Protein AF-A0A2X3KEE8-F1 (afdb_monomer_lite)

Organism: Escherichia coli (NCBI:txid562)

Radius of gyration: 21.43 Å; chains: 1; bounding box: 38×46×56 Å

Sequence (64 aa):
MADSRSQASGTFEQNNHVVINNDGTNGQIGPQALKAVYDVARKAAMDVVTGQMRDGGLFSGGGR

Structure (mmCIF, N/CA/C/O backbone):
data_AF-A0A2X3KEE8-F1
#
_entry.id   AF-A0A2X3KEE8-F1
#
loop_
_atom_site.group_PDB
_atom_site.id
_atom_site.type_symbol
_atom_site.label_atom_id
_atom_site.label_alt_id
_atom_sit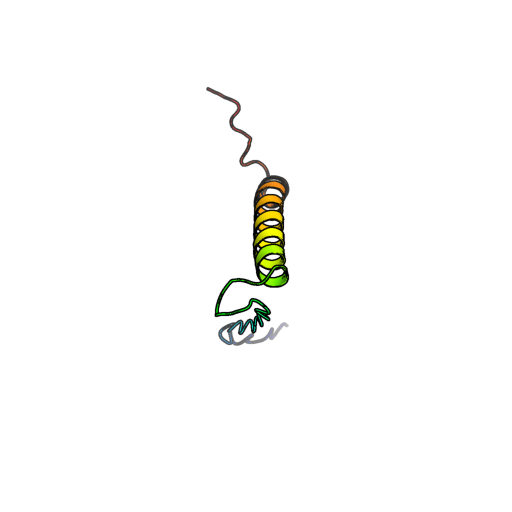e.label_comp_id
_atom_site.label_asym_id
_atom_site.label_entity_id
_atom_site.label_seq_id
_atom_site.pdbx_PDB_ins_code
_atom_site.Cartn_x
_atom_site.Cartn_y
_atom_site.Cartn_z
_atom_site.occupancy
_atom_site.B_iso_or_equiv
_atom_site.auth_seq_id
_atom_site.auth_comp_id
_atom_site.auth_asym_id
_atom_site.auth_atom_id
_atom_site.pdbx_PDB_model_num
ATOM 1 N N . MET A 1 1 ? -6.539 -34.756 -43.101 1.00 46.16 1 MET A N 1
ATOM 2 C CA . MET A 1 1 ? -5.472 -34.409 -42.140 1.00 46.16 1 MET A CA 1
ATOM 3 C C . MET A 1 1 ? -5.811 -33.055 -41.529 1.00 46.16 1 MET A C 1
ATOM 5 O O . MET A 1 1 ? -5.995 -32.116 -42.285 1.00 46.16 1 MET A O 1
ATOM 9 N N . ALA A 1 2 ? -5.901 -33.023 -40.192 1.00 47.84 2 ALA A N 1
ATOM 10 C CA . ALA A 1 2 ? -6.018 -31.874 -39.279 1.00 47.84 2 ALA A CA 1
ATOM 11 C C . ALA A 1 2 ? -7.304 -31.014 -39.291 1.00 47.84 2 ALA A C 1
ATOM 13 O O . ALA A 1 2 ? -7.286 -29.845 -39.666 1.00 47.84 2 ALA A O 1
ATOM 14 N N . ASP A 1 3 ? -8.376 -31.564 -38.712 1.00 55.09 3 ASP A N 1
ATOM 15 C CA . ASP A 1 3 ? -9.353 -30.796 -37.928 1.00 55.09 3 ASP A CA 1
ATOM 16 C C . ASP A 1 3 ? -8.685 -30.300 -36.633 1.00 55.09 3 ASP A C 1
ATOM 18 O O . ASP A 1 3 ? -8.489 -31.067 -35.687 1.00 55.09 3 ASP A O 1
ATOM 22 N N . SER A 1 4 ? -8.316 -29.020 -36.574 1.00 54.59 4 SER A N 1
ATOM 23 C CA . SER A 1 4 ? -7.732 -28.405 -35.376 1.00 54.59 4 SER A CA 1
ATOM 24 C C . SER A 1 4 ? -8.604 -27.261 -34.879 1.00 54.59 4 SER A C 1
ATOM 26 O O . SER A 1 4 ? -8.381 -26.099 -35.186 1.00 54.59 4 SER A O 1
ATOM 28 N N . ARG A 1 5 ? -9.594 -27.661 -34.075 1.00 59.66 5 ARG A N 1
ATOM 29 C CA . ARG A 1 5 ? -10.141 -26.955 -32.907 1.00 59.66 5 ARG A CA 1
ATOM 30 C C . ARG A 1 5 ? -10.472 -25.476 -33.120 1.00 59.66 5 ARG A C 1
ATOM 32 O O . ARG A 1 5 ? -9.642 -24.596 -32.922 1.00 59.66 5 ARG A O 1
ATOM 39 N N . SER A 1 6 ? -11.765 -25.241 -33.347 1.00 58.47 6 SER A N 1
ATOM 40 C CA . SER A 1 6 ? -12.489 -24.082 -32.822 1.00 58.47 6 SER A CA 1
ATOM 41 C C . SER A 1 6 ? -12.106 -23.879 -31.352 1.00 58.47 6 SER A C 1
ATOM 43 O O . SER A 1 6 ? -12.652 -24.512 -30.450 1.00 58.47 6 SER A O 1
ATOM 45 N N . GLN A 1 7 ? -11.093 -23.056 -31.103 1.00 57.50 7 GLN A N 1
ATOM 46 C CA . GLN A 1 7 ? -10.889 -22.473 -29.795 1.00 57.50 7 GLN A CA 1
ATOM 47 C C . GLN A 1 7 ? -11.793 -21.252 -29.813 1.00 57.50 7 GLN A C 1
ATOM 49 O O . GLN A 1 7 ? -11.417 -20.194 -30.313 1.00 57.50 7 GLN A O 1
ATOM 54 N N . ALA A 1 8 ? -13.045 -21.451 -29.394 1.00 58.25 8 ALA A N 1
ATOM 55 C CA . ALA A 1 8 ? -13.921 -20.343 -29.079 1.00 58.25 8 ALA A CA 1
ATOM 56 C C . ALA A 1 8 ? -13.103 -19.384 -28.213 1.00 58.25 8 ALA A C 1
ATOM 58 O O . ALA A 1 8 ? -12.640 -19.763 -27.135 1.00 58.25 8 ALA A O 1
ATOM 59 N N . SER A 1 9 ? -12.863 -18.185 -28.741 1.00 64.06 9 SER A N 1
ATOM 60 C CA . SER A 1 9 ? -12.326 -17.063 -27.987 1.00 64.06 9 SER A CA 1
ATOM 61 C C . SER A 1 9 ? -13.403 -16.687 -26.975 1.00 64.06 9 SER A C 1
ATOM 63 O O . SER A 1 9 ? -14.201 -15.778 -27.189 1.00 64.06 9 SER A O 1
ATOM 65 N N . GLY A 1 10 ? -13.532 -17.500 -25.926 1.00 67.56 10 GLY A N 1
ATOM 66 C CA . GLY A 1 10 ? -14.243 -17.114 -24.728 1.00 67.56 10 GLY A CA 1
ATOM 67 C C . GLY A 1 10 ? -13.523 -15.881 -24.223 1.00 67.56 10 GLY A C 1
ATOM 68 O O . GLY A 1 10 ? -12.301 -15.896 -24.074 1.00 67.56 10 GLY A O 1
ATOM 69 N N . THR A 1 11 ? -14.262 -14.793 -24.052 1.00 75.38 11 THR A N 1
ATOM 70 C CA . THR A 1 11 ? -13.736 -13.556 -23.488 1.00 75.38 11 THR A CA 1
ATOM 71 C C . THR A 1 11 ? -12.973 -13.891 -22.215 1.00 75.38 11 THR A C 1
ATOM 73 O O . THR A 1 11 ? -13.547 -14.420 -21.264 1.00 75.38 11 THR A O 1
ATOM 76 N N . PHE A 1 12 ? -11.663 -13.645 -22.221 1.00 78.88 12 PHE A N 1
ATOM 77 C CA . PHE A 1 12 ? -10.846 -13.801 -21.029 1.00 78.88 12 PHE A CA 1
ATOM 78 C C . PHE A 1 12 ? -11.255 -12.710 -20.041 1.00 78.88 12 PHE A C 1
ATOM 80 O O . PHE A 1 12 ? -10.905 -11.544 -20.209 1.00 78.88 12 PHE A O 1
ATOM 87 N N . GLU A 1 13 ? -12.043 -13.089 -19.040 1.00 79.56 13 GLU A N 1
ATOM 88 C CA . GLU A 1 13 ? -12.494 -12.190 -17.987 1.00 79.56 13 GLU A CA 1
ATOM 89 C C . GLU A 1 13 ? -11.698 -12.491 -16.715 1.00 79.56 13 GLU A C 1
ATOM 91 O O . GLU A 1 13 ? -11.951 -13.459 -15.996 1.00 79.56 13 GLU A O 1
ATOM 96 N N . GLN A 1 14 ? -10.668 -11.684 -16.465 1.00 78.94 14 GLN A N 1
ATOM 97 C CA . GLN A 1 14 ? -9.837 -11.832 -15.279 1.00 78.94 14 GLN A CA 1
ATOM 98 C C . GLN A 1 14 ? -10.489 -11.118 -14.093 1.00 78.94 14 GLN A C 1
ATOM 100 O O . GLN A 1 14 ? -10.401 -9.898 -13.959 1.00 78.94 14 GLN A O 1
ATOM 105 N N . ASN A 1 15 ? -11.108 -11.886 -13.199 1.00 79.31 15 ASN A N 1
ATOM 106 C CA . ASN A 1 15 ? -11.641 -11.367 -11.944 1.00 79.31 15 ASN A CA 1
ATOM 107 C C . ASN A 1 15 ? -10.593 -11.506 -10.825 1.00 79.31 15 ASN A C 1
ATOM 109 O O . ASN A 1 15 ? -10.467 -12.554 -10.192 1.00 79.31 15 ASN A O 1
ATOM 113 N N . ASN A 1 16 ? -9.802 -10.453 -10.608 1.00 81.25 16 ASN A N 1
ATOM 114 C CA . ASN A 1 16 ? -8.837 -10.404 -9.510 1.00 81.25 16 ASN A CA 1
ATOM 115 C C . ASN A 1 16 ? -9.500 -9.859 -8.238 1.00 81.25 16 ASN A C 1
ATOM 117 O O . ASN A 1 16 ? -9.746 -8.660 -8.119 1.00 81.25 16 ASN A O 1
ATOM 121 N N . HIS A 1 17 ? -9.717 -10.732 -7.256 1.00 83.19 17 HIS A N 1
ATOM 122 C CA . HIS A 1 17 ? -10.169 -10.347 -5.922 1.00 83.19 17 HIS A CA 1
ATOM 123 C C . HIS A 1 17 ? -8.971 -10.017 -5.023 1.00 83.19 17 HIS A C 1
ATOM 125 O O . HIS A 1 17 ? -8.186 -10.898 -4.668 1.00 83.19 17 HIS A O 1
ATOM 131 N N . VAL A 1 18 ? -8.835 -8.746 -4.643 1.00 76.88 18 VAL A N 1
ATOM 132 C CA . VAL A 1 18 ? -7.794 -8.280 -3.718 1.00 76.88 18 VAL A CA 1
ATOM 133 C C . VAL A 1 18 ? -8.457 -7.814 -2.427 1.00 76.88 18 VAL A C 1
ATOM 135 O O . VAL A 1 18 ? -9.262 -6.886 -2.441 1.00 76.88 18 VAL A O 1
ATOM 138 N N . VAL A 1 19 ? -8.101 -8.445 -1.307 1.00 82.12 19 VAL A N 1
ATOM 139 C CA . VAL A 1 19 ? -8.520 -8.014 0.034 1.00 82.12 19 VAL A CA 1
ATOM 140 C C . VAL A 1 19 ? -7.411 -7.170 0.645 1.00 82.12 19 VAL A C 1
ATOM 142 O O . VAL A 1 19 ? -6.261 -7.604 0.700 1.00 82.12 19 VAL A O 1
ATOM 145 N N . ILE A 1 20 ? -7.758 -5.974 1.122 1.00 73.81 20 ILE A N 1
ATOM 146 C CA . ILE A 1 20 ? -6.858 -5.115 1.896 1.00 73.81 20 ILE A CA 1
ATOM 147 C C . ILE A 1 20 ? -7.425 -5.011 3.311 1.00 73.81 20 ILE A C 1
ATOM 149 O O . ILE A 1 20 ? -8.412 -4.316 3.549 1.00 73.81 20 ILE A O 1
ATOM 153 N N . ASN A 1 21 ? -6.800 -5.709 4.258 1.00 73.88 21 ASN A N 1
ATOM 154 C CA . ASN A 1 21 ? -7.137 -5.605 5.673 1.00 73.88 21 ASN A CA 1
ATOM 155 C C . ASN A 1 21 ? -6.537 -4.307 6.225 1.00 73.88 21 ASN A C 1
ATOM 157 O O . ASN A 1 21 ? -5.342 -4.244 6.509 1.00 73.88 21 ASN A O 1
ATOM 161 N N . ASN A 1 22 ? -7.359 -3.263 6.342 1.00 72.19 22 ASN A N 1
ATOM 162 C CA . ASN A 1 22 ? -6.966 -2.026 7.007 1.00 72.19 22 ASN A CA 1
ATOM 163 C C . ASN A 1 22 ? -7.261 -2.126 8.511 1.00 72.19 22 ASN A C 1
ATOM 165 O O . ASN A 1 22 ? -8.417 -2.063 8.920 1.00 72.19 22 ASN A O 1
ATOM 169 N N . ASP A 1 23 ? -6.215 -2.279 9.317 1.00 80.44 23 ASP A N 1
ATOM 170 C CA . ASP A 1 23 ? -6.268 -2.409 10.777 1.00 80.44 23 ASP A CA 1
ATOM 171 C C . ASP A 1 23 ? -6.057 -1.076 11.523 1.00 80.44 23 ASP A C 1
ATOM 173 O O . ASP A 1 23 ? -5.866 -1.062 12.738 1.00 80.44 23 ASP A O 1
ATOM 177 N N . GLY A 1 24 ? -6.078 0.060 10.817 1.00 74.50 24 GLY A N 1
ATOM 178 C CA . GLY A 1 24 ? -5.876 1.376 11.423 1.00 74.50 24 GLY A CA 1
ATOM 179 C C . GLY A 1 24 ? -7.072 1.880 12.243 1.00 74.50 24 GLY A C 1
ATOM 180 O O . GLY A 1 24 ? -8.237 1.695 11.889 1.00 74.50 24 GLY A O 1
ATOM 181 N N . THR A 1 25 ? -6.785 2.573 13.346 1.00 83.62 25 THR A N 1
ATOM 182 C CA . THR A 1 25 ? -7.796 3.168 14.236 1.00 83.62 25 THR A CA 1
ATOM 183 C C . THR A 1 25 ? -8.449 4.402 13.600 1.00 83.62 25 THR A C 1
ATOM 185 O O . THR A 1 25 ? -7.786 5.184 12.922 1.00 83.62 25 THR A O 1
ATOM 188 N N . ASN A 1 26 ? -9.746 4.628 13.849 1.00 81.12 26 ASN A N 1
ATOM 189 C CA . ASN A 1 26 ? -10.496 5.812 13.391 1.00 81.12 26 ASN A CA 1
ATOM 190 C C . ASN A 1 26 ? -10.454 6.057 11.867 1.00 81.12 26 ASN A C 1
ATOM 192 O O . ASN A 1 26 ? -10.423 7.202 11.422 1.00 81.12 26 ASN A O 1
ATOM 196 N N . GLY A 1 27 ? -10.430 4.993 11.056 1.00 74.38 27 GLY A N 1
ATOM 197 C CA . GLY A 1 27 ? -10.390 5.111 9.593 1.00 74.38 27 GLY A CA 1
ATOM 198 C C . GLY A 1 27 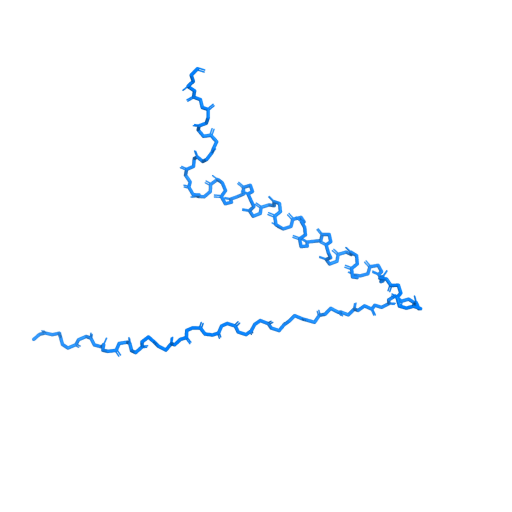? -9.033 5.547 9.033 1.00 74.38 27 GLY A C 1
ATOM 199 O O . GLY A 1 27 ? -8.926 5.835 7.843 1.00 74.38 27 GLY A O 1
ATOM 200 N N . GLN A 1 28 ? -7.990 5.586 9.866 1.00 83.62 28 GLN A N 1
ATOM 201 C CA . GLN A 1 28 ? -6.624 5.801 9.404 1.00 83.62 28 GLN A CA 1
ATOM 202 C C . GLN A 1 28 ? -6.113 4.558 8.674 1.00 83.62 28 GLN A C 1
ATOM 204 O O . GLN A 1 28 ? -6.600 3.444 8.876 1.00 83.62 28 GLN A O 1
ATOM 209 N N . ILE A 1 29 ? -5.122 4.747 7.808 1.00 80.12 29 ILE A N 1
ATOM 210 C CA . ILE A 1 29 ? -4.430 3.625 7.181 1.00 80.12 29 ILE A CA 1
ATOM 211 C C . ILE A 1 29 ? -3.515 2.997 8.234 1.00 80.12 29 ILE A C 1
ATOM 213 O O . ILE A 1 29 ? -2.617 3.656 8.759 1.00 80.12 29 ILE A O 1
ATOM 217 N N . GLY A 1 30 ? -3.759 1.728 8.547 1.00 84.25 30 GLY A N 1
ATOM 218 C CA . GLY A 1 30 ? -2.950 0.956 9.476 1.00 84.25 30 GLY A CA 1
ATOM 219 C C . GLY A 1 30 ? -1.548 0.669 8.925 1.00 84.25 30 GLY A C 1
ATOM 220 O O . GLY A 1 30 ? -1.320 0.720 7.707 1.00 84.25 30 GLY A O 1
ATOM 221 N N . PRO A 1 31 ? -0.579 0.333 9.795 1.00 79.50 31 PRO A N 1
ATOM 222 C CA . PRO A 1 31 ? 0.800 0.066 9.386 1.00 79.50 31 PRO A CA 1
ATOM 223 C C . PRO A 1 31 ? 0.907 -1.046 8.334 1.00 79.50 31 PRO A C 1
ATOM 225 O O . PRO A 1 31 ? 1.778 -0.997 7.463 1.00 79.50 31 PRO A O 1
ATOM 228 N N . GLN A 1 32 ? 0.008 -2.036 8.381 1.00 80.44 32 GLN A N 1
ATOM 229 C CA . GLN A 1 32 ? -0.005 -3.138 7.420 1.00 80.44 32 GLN A CA 1
ATOM 230 C C . GLN A 1 32 ? -0.439 -2.689 6.023 1.00 80.44 32 GLN A C 1
ATOM 232 O O . GLN A 1 32 ? 0.192 -3.067 5.035 1.00 80.44 32 GLN A O 1
ATOM 237 N N . ALA A 1 33 ? -1.458 -1.833 5.929 1.00 81.12 33 ALA A N 1
ATOM 238 C CA . ALA A 1 33 ? -1.913 -1.282 4.657 1.00 81.12 33 ALA A CA 1
ATOM 239 C C . ALA A 1 33 ? -0.854 -0.356 4.030 1.00 81.12 33 ALA A C 1
ATOM 241 O O . ALA A 1 33 ? -0.597 -0.445 2.829 1.00 81.12 33 ALA A O 1
ATOM 242 N N . LEU A 1 34 ? -0.150 0.452 4.833 1.00 85.62 34 LEU A N 1
ATOM 243 C CA . LEU A 1 34 ? 0.997 1.238 4.354 1.00 85.62 34 LEU A CA 1
ATOM 244 C C . LEU A 1 34 ? 2.125 0.349 3.820 1.00 85.62 34 LEU A C 1
ATOM 246 O O . LEU A 1 34 ? 2.676 0.618 2.751 1.00 85.62 34 LEU A O 1
ATOM 250 N N . LYS A 1 35 ? 2.448 -0.738 4.530 1.00 86.56 35 LYS A N 1
ATOM 251 C CA . LYS A 1 35 ? 3.439 -1.715 4.068 1.00 86.56 35 LYS A CA 1
ATOM 252 C C . LYS A 1 35 ? 3.015 -2.363 2.749 1.00 86.56 35 LYS A C 1
ATOM 254 O O . LYS A 1 35 ? 3.850 -2.501 1.861 1.00 86.56 35 LYS A O 1
ATOM 259 N N . ALA A 1 36 ? 1.741 -2.719 2.598 1.00 85.75 36 ALA A N 1
ATOM 260 C CA . ALA A 1 36 ? 1.216 -3.294 1.363 1.00 85.75 36 ALA A CA 1
ATOM 261 C C . ALA A 1 36 ? 1.351 -2.323 0.1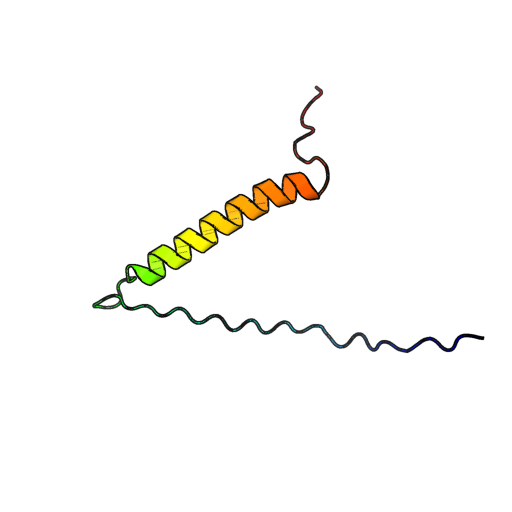78 1.00 85.75 36 ALA A C 1
ATOM 263 O O . ALA A 1 36 ? 1.839 -2.715 -0.881 1.00 85.75 36 ALA A O 1
ATOM 264 N N . VAL A 1 37 ? 0.999 -1.045 0.369 1.00 87.12 37 VAL A N 1
ATOM 265 C CA . VAL A 1 37 ? 1.198 0.007 -0.645 1.00 87.12 37 VAL A CA 1
ATOM 266 C C . VAL A 1 37 ? 2.676 0.131 -1.017 1.00 87.12 37 VAL A C 1
ATOM 268 O O . VAL A 1 37 ? 3.017 0.179 -2.198 1.00 87.12 37 VAL A O 1
ATOM 271 N N . TYR A 1 38 ? 3.566 0.130 -0.025 1.00 90.12 38 TYR A N 1
ATOM 272 C CA . TYR A 1 38 ? 5.004 0.201 -0.255 1.00 90.12 38 TYR A CA 1
ATOM 273 C C . TYR A 1 38 ? 5.556 -1.028 -0.995 1.00 90.12 38 TYR A C 1
ATOM 275 O O . TYR A 1 38 ? 6.362 -0.878 -1.912 1.00 90.12 38 TYR A O 1
ATOM 283 N N . ASP A 1 39 ? 5.107 -2.236 -0.655 1.00 90.94 39 ASP A N 1
ATOM 284 C CA . ASP A 1 39 ? 5.527 -3.466 -1.328 1.00 90.94 39 ASP A CA 1
ATOM 285 C C . ASP A 1 39 ? 5.044 -3.504 -2.789 1.00 90.94 39 ASP A C 1
ATOM 287 O O . ASP A 1 39 ? 5.811 -3.898 -3.669 1.00 90.94 39 ASP A O 1
ATOM 291 N N . VAL A 1 40 ? 3.825 -3.025 -3.072 1.00 88.88 40 VAL A N 1
ATOM 292 C CA . VAL A 1 40 ? 3.313 -2.859 -4.445 1.00 88.88 40 VAL A CA 1
ATOM 293 C C . VAL A 1 40 ? 4.123 -1.817 -5.211 1.00 88.88 40 VAL A C 1
ATOM 295 O O . VAL A 1 40 ? 4.532 -2.086 -6.337 1.00 88.88 40 VAL A O 1
ATOM 298 N N . ALA A 1 41 ? 4.411 -0.661 -4.610 1.00 89.38 41 ALA A N 1
ATOM 299 C CA . ALA A 1 41 ? 5.218 0.382 -5.242 1.00 89.38 41 ALA A CA 1
ATOM 300 C C . ALA A 1 41 ? 6.645 -0.105 -5.543 1.00 89.38 41 ALA A C 1
ATOM 302 O O . ALA A 1 41 ? 7.161 0.109 -6.640 1.00 89.38 41 ALA A O 1
ATOM 303 N N . ARG A 1 42 ? 7.269 -0.820 -4.597 1.00 91.81 42 ARG A N 1
ATOM 304 C CA . ARG A 1 42 ? 8.581 -1.446 -4.792 1.00 91.81 42 ARG A CA 1
ATOM 305 C C . ARG A 1 42 ? 8.536 -2.465 -5.925 1.00 91.81 42 ARG A C 1
ATOM 307 O O . ARG A 1 42 ? 9.410 -2.438 -6.787 1.00 91.81 42 ARG A O 1
ATOM 314 N N . LYS A 1 43 ? 7.538 -3.351 -5.926 1.00 88.62 43 LYS A N 1
ATOM 315 C CA . LYS A 1 43 ? 7.371 -4.350 -6.981 1.00 88.62 43 LYS A CA 1
ATOM 316 C C . LYS A 1 43 ? 7.182 -3.683 -8.340 1.00 88.62 43 LYS A 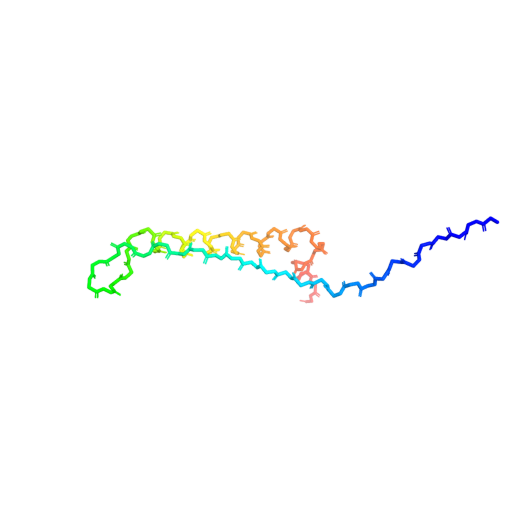C 1
ATOM 318 O O . LYS A 1 43 ? 7.889 -4.039 -9.266 1.00 88.62 43 LYS A O 1
ATOM 323 N N . ALA A 1 44 ? 6.320 -2.674 -8.444 1.00 83.31 44 ALA A N 1
ATOM 324 C CA . ALA A 1 44 ? 6.104 -1.937 -9.686 1.00 83.31 44 ALA A CA 1
ATOM 325 C C . ALA A 1 44 ? 7.397 -1.279 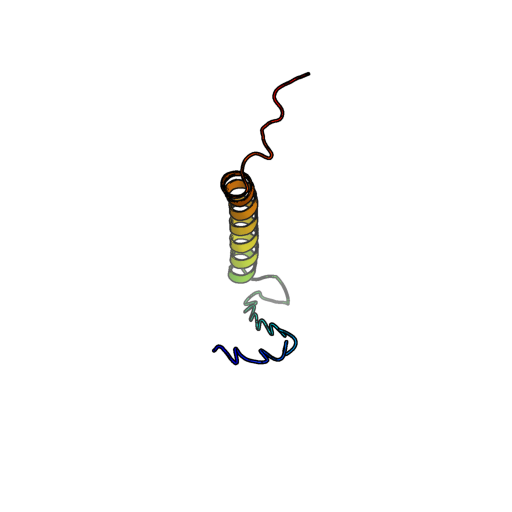-10.197 1.00 83.31 44 ALA A C 1
ATOM 327 O O . ALA A 1 44 ? 7.701 -1.365 -11.382 1.00 83.31 44 ALA A O 1
ATOM 328 N N . ALA A 1 45 ? 8.202 -0.681 -9.313 1.00 86.44 45 ALA A N 1
ATOM 329 C CA . ALA A 1 45 ? 9.502 -0.127 -9.689 1.00 86.44 45 ALA A CA 1
ATOM 330 C C . ALA A 1 45 ? 10.466 -1.211 -10.207 1.00 86.44 45 ALA A C 1
ATOM 332 O O . ALA A 1 45 ? 11.144 -1.010 -11.214 1.00 86.44 45 ALA A O 1
ATOM 333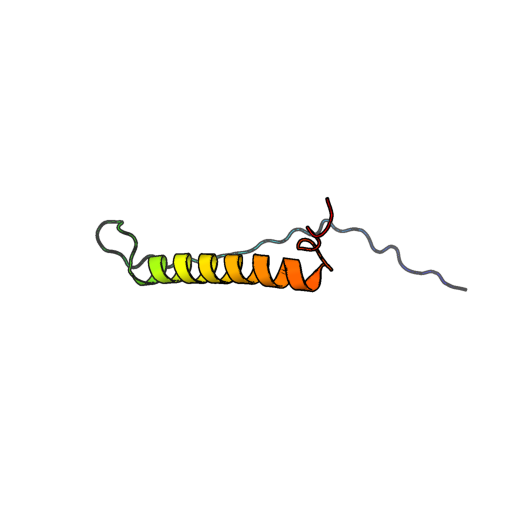 N N . MET A 1 46 ? 10.503 -2.376 -9.555 1.00 84.69 46 MET A N 1
ATOM 334 C CA . MET A 1 46 ? 11.287 -3.523 -10.024 1.00 84.69 46 MET A CA 1
ATOM 335 C C . MET A 1 46 ? 10.766 -4.072 -11.355 1.00 84.69 46 MET A C 1
ATOM 337 O O . MET A 1 46 ? 11.569 -4.407 -12.219 1.00 84.69 46 MET A O 1
ATOM 341 N N . ASP A 1 47 ? 9.452 -4.135 -11.548 1.00 82.00 47 ASP A N 1
ATOM 342 C CA . ASP A 1 47 ? 8.816 -4.591 -12.784 1.00 82.00 47 ASP A CA 1
ATOM 343 C C . ASP A 1 47 ? 9.115 -3.626 -13.944 1.00 82.00 47 ASP A C 1
ATOM 345 O O . ASP A 1 47 ? 9.358 -4.077 -15.056 1.00 82.00 47 ASP A O 1
ATOM 349 N N . VAL A 1 48 ? 9.205 -2.312 -13.700 1.00 75.12 48 VAL A N 1
ATOM 350 C CA . VAL A 1 48 ? 9.658 -1.337 -14.713 1.00 75.12 48 VAL A CA 1
ATOM 351 C C . VAL A 1 48 ? 11.118 -1.580 -15.093 1.00 75.12 48 VAL A C 1
ATOM 353 O O . VAL A 1 48 ? 11.439 -1.671 -16.275 1.00 75.12 48 VAL A O 1
ATOM 356 N N . VAL A 1 49 ? 12.004 -1.731 -14.107 1.00 76.25 49 VAL A N 1
ATOM 357 C CA . VAL A 1 49 ? 13.439 -1.954 -14.351 1.00 76.25 49 VAL A CA 1
ATOM 358 C C . VAL A 1 49 ? 13.680 -3.293 -15.052 1.00 76.25 49 VAL A C 1
ATOM 360 O O . VAL A 1 49 ? 14.430 -3.371 -16.022 1.00 76.25 49 VAL A O 1
ATOM 363 N N . THR A 1 50 ? 13.032 -4.360 -14.591 1.00 68.81 50 THR A N 1
ATOM 364 C CA . THR A 1 50 ? 13.188 -5.705 -15.161 1.00 68.81 50 THR A CA 1
ATOM 365 C C . THR A 1 50 ? 12.424 -5.883 -16.467 1.00 68.81 50 THR A C 1
ATOM 367 O O . THR A 1 50 ? 12.911 -6.594 -17.338 1.00 68.81 50 THR A O 1
ATOM 370 N N . GLY A 1 51 ? 11.285 -5.214 -16.649 1.00 63.69 51 GLY A N 1
ATOM 371 C CA . GLY A 1 51 ? 10.571 -5.128 -17.922 1.00 63.69 51 GLY A CA 1
ATOM 372 C C . GLY A 1 51 ? 11.422 -4.440 -18.985 1.00 63.69 51 GLY A C 1
ATOM 373 O O . GLY A 1 51 ? 11.606 -4.987 -20.067 1.00 63.69 51 GLY A O 1
ATOM 374 N N . GLN A 1 52 ? 12.079 -3.327 -18.640 1.00 58.53 52 GLN A N 1
ATOM 375 C CA . GLN A 1 52 ? 13.059 -2.674 -19.519 1.00 58.53 52 GLN A CA 1
ATOM 376 C C . GLN A 1 52 ? 14.257 -3.580 -19.859 1.00 58.53 52 GLN A C 1
ATOM 378 O O . GLN A 1 52 ? 14.795 -3.490 -20.964 1.00 58.53 52 GLN A O 1
ATOM 383 N N . MET A 1 53 ? 14.668 -4.461 -18.939 1.00 59.31 53 MET A N 1
ATOM 384 C CA . MET A 1 53 ? 15.731 -5.449 -19.177 1.00 59.31 53 MET A CA 1
ATOM 385 C C . MET A 1 53 ? 15.260 -6.695 -19.949 1.00 59.31 53 MET A C 1
ATOM 387 O O . MET A 1 53 ? 16.081 -7.325 -20.612 1.00 59.31 53 MET A O 1
ATOM 391 N N . ARG A 1 54 ? 13.973 -7.068 -19.883 1.00 59.97 54 ARG A N 1
ATOM 392 C CA . ARG A 1 54 ? 13.406 -8.239 -20.581 1.00 59.97 54 ARG A CA 1
ATOM 393 C C . ARG A 1 54 ? 12.939 -7.938 -22.003 1.00 59.97 54 ARG A C 1
ATOM 395 O O . ARG A 1 54 ? 13.112 -8.800 -22.856 1.00 59.97 54 ARG A O 1
ATOM 402 N N . ASP A 1 55 ? 12.423 -6.739 -22.269 1.00 58.19 55 ASP A N 1
ATOM 403 C CA . ASP A 1 55 ? 11.872 -6.362 -23.584 1.00 58.19 55 ASP A CA 1
ATOM 404 C C . ASP A 1 55 ? 12.928 -5.886 -24.597 1.00 58.19 55 ASP A C 1
ATOM 406 O O . ASP A 1 55 ? 12.593 -5.455 -25.697 1.00 58.19 55 ASP A O 1
ATOM 410 N N . GLY A 1 56 ? 14.220 -5.984 -24.269 1.00 55.53 56 GLY A N 1
ATOM 411 C CA . GLY A 1 56 ? 15.282 -5.753 -25.247 1.00 55.53 56 GLY A CA 1
ATOM 412 C C . GLY A 1 56 ? 15.463 -4.288 -25.660 1.00 55.53 56 GLY A C 1
ATOM 413 O O . GLY A 1 56 ? 15.434 -3.971 -26.845 1.00 55.53 56 GLY A O 1
ATOM 414 N N . GLY A 1 57 ? 15.779 -3.406 -24.703 1.00 63.16 57 GLY A N 1
ATOM 415 C CA . GLY A 1 57 ? 16.638 -2.255 -25.019 1.00 63.16 57 GLY A CA 1
ATOM 416 C C . GLY A 1 57 ? 16.012 -0.860 -25.055 1.00 63.16 57 GLY A C 1
ATOM 417 O O . GLY A 1 57 ? 16.480 -0.019 -25.820 1.00 63.16 57 GLY A O 1
ATOM 418 N N . LEU A 1 58 ? 15.058 -0.530 -24.178 1.00 61.25 58 LEU A N 1
ATOM 419 C CA . LEU A 1 58 ? 14.574 0.860 -24.066 1.00 61.25 58 LEU A CA 1
ATOM 420 C C . LEU A 1 58 ? 15.596 1.840 -23.431 1.00 61.25 58 LEU A C 1
ATOM 422 O O . LEU A 1 58 ? 15.375 3.046 -23.428 1.00 61.25 58 LEU A O 1
ATOM 426 N N . PHE A 1 59 ? 16.756 1.352 -22.969 1.00 59.53 59 PHE A N 1
ATOM 427 C CA . PHE A 1 59 ? 17.925 2.186 -22.636 1.00 59.53 59 PHE A CA 1
ATOM 428 C C . PHE A 1 59 ? 18.995 2.238 -23.738 1.00 59.53 59 PHE A C 1
ATOM 430 O O . PHE A 1 59 ? 20.102 2.714 -23.489 1.00 59.53 59 PHE A O 1
ATOM 437 N N . SER A 1 60 ? 18.690 1.833 -24.977 1.00 61.97 60 SER A N 1
ATOM 438 C CA . SER A 1 60 ? 19.532 2.186 -26.132 1.00 61.97 60 SER A CA 1
ATOM 439 C C . SER A 1 60 ? 19.265 3.634 -26.570 1.00 61.97 60 SER A C 1
ATOM 441 O O . SER A 1 60 ? 18.876 3.931 -27.692 1.00 61.97 60 SER A O 1
ATOM 443 N N . GLY A 1 61 ? 19.440 4.563 -25.632 1.00 52.84 61 GLY A N 1
ATOM 444 C CA . GLY A 1 61 ? 19.558 5.995 -25.887 1.00 52.84 61 GLY A CA 1
ATOM 445 C C . GLY A 1 61 ? 21.025 6.388 -26.024 1.00 52.84 61 GLY A C 1
ATOM 446 O O . GLY A 1 61 ? 21.457 7.359 -25.415 1.00 52.84 61 GLY A O 1
ATOM 447 N N . GLY A 1 62 ? 21.806 5.595 -26.759 1.00 61.62 62 GLY A N 1
ATOM 448 C CA . GLY A 1 62 ? 23.112 5.992 -27.266 1.00 61.62 62 GLY A CA 1
ATOM 449 C C . GLY A 1 62 ? 22.966 6.381 -28.734 1.00 61.62 62 GLY A C 1
ATOM 450 O O . GLY A 1 62 ? 22.571 5.547 -29.541 1.00 61.62 62 GLY A O 1
ATOM 451 N N . GLY A 1 63 ? 23.292 7.631 -29.075 1.00 52.25 63 GLY A N 1
ATOM 452 C CA . GLY A 1 63 ? 23.487 8.062 -30.464 1.00 52.25 63 GLY A CA 1
ATOM 453 C C . GLY A 1 63 ? 22.576 9.189 -30.954 1.00 52.25 63 GLY A C 1
ATOM 454 O O . GLY A 1 63 ? 21.675 8.965 -31.762 1.00 52.25 63 GLY A O 1
ATOM 455 N N . ARG A 1 64 ? 22.863 10.417 -30.521 1.00 51.94 64 ARG A N 1
ATOM 456 C CA . ARG A 1 64 ? 23.018 11.584 -31.404 1.00 51.94 64 ARG A CA 1
ATOM 457 C C . ARG A 1 64 ? 23.836 12.654 -30.699 1.00 51.94 64 ARG A C 1
ATOM 459 O O . ARG A 1 64 ? 23.615 12.825 -29.482 1.00 51.94 64 ARG A O 1
#

Secondary structure (DSSP, 8-state):
------------------------GGGPPPHHHHHHHHHHHHHHHHHHHHHHHHTT-TT-----

pLDDT: mean 72.64, std 12.61, range [46.16, 91.81]

Foldseek 3Di:
DDPDDPPPPPPPDDDDDDDDDQPDPPPDRHPRNVVVVVVVVVVVVVCVVVVCVPVPPPPPPPDD